Protein AF-A0A9E7ZKK4-F1 (afdb_monomer_lite)

Sequence (68 aa):
MKNVVIAILAALVVFLSARLVSIENQRYAAVMGMCPDKFVPRMQDPVCLAKVETRTSWLWHLFYALQG

Structure (mmCIF, N/CA/C/O backbone):
data_AF-A0A9E7ZKK4-F1
#
_entry.id   AF-A0A9E7ZKK4-F1
#
loop_
_atom_site.group_PDB
_atom_site.id
_atom_site.type_symbol
_atom_site.label_atom_id
_atom_site.label_alt_id
_atom_site.label_comp_id
_atom_site.label_asym_id
_atom_site.label_entity_id
_atom_site.label_seq_id
_atom_site.pdbx_PDB_ins_code
_atom_site.Cartn_x
_atom_site.Cartn_y
_atom_site.Cartn_z
_atom_site.occupancy
_atom_site.B_iso_or_equiv
_atom_site.auth_seq_id
_atom_site.auth_comp_id
_atom_site.auth_asym_id
_atom_site.auth_atom_id
_atom_site.pdbx_PDB_model_num
ATOM 1 N N . MET A 1 1 ? -14.113 6.347 29.820 1.00 71.62 1 MET A N 1
ATOM 2 C CA . MET A 1 1 ? -12.712 6.311 29.329 1.00 71.62 1 MET A CA 1
ATOM 3 C C . MET A 1 1 ? -12.398 5.076 28.481 1.00 71.62 1 MET A C 1
ATOM 5 O O . MET A 1 1 ? -11.887 5.251 27.387 1.00 71.62 1 MET A O 1
ATOM 9 N N . LYS A 1 2 ? -12.761 3.852 28.900 1.00 90.00 2 LYS A N 1
ATOM 10 C CA . LYS A 1 2 ? -12.508 2.606 28.138 1.00 90.00 2 LYS A CA 1
ATOM 11 C C . LYS A 1 2 ? -12.966 2.650 26.667 1.00 90.00 2 LYS A C 1
ATOM 13 O O . LYS A 1 2 ? -12.188 2.323 25.782 1.00 90.00 2 LYS A O 1
ATOM 18 N N . ASN A 1 3 ? -14.183 3.125 26.397 1.00 95.38 3 ASN A N 1
ATOM 19 C CA . ASN A 1 3 ? -14.727 3.170 25.030 1.00 95.38 3 ASN A CA 1
ATOM 20 C C . ASN A 1 3 ? -13.979 4.159 24.121 1.00 95.38 3 ASN A C 1
ATOM 22 O O . ASN A 1 3 ? -13.824 3.901 22.934 1.00 95.38 3 ASN A O 1
ATOM 26 N N . VAL A 1 4 ? -13.470 5.257 24.689 1.00 96.69 4 VAL A N 1
ATOM 27 C CA . VAL A 1 4 ? -12.664 6.245 23.955 1.00 96.69 4 VAL A CA 1
ATOM 28 C C . VAL A 1 4 ? -11.318 5.640 23.566 1.00 96.69 4 VAL A C 1
ATOM 30 O O . VAL A 1 4 ? -10.901 5.761 22.421 1.00 96.69 4 VAL A O 1
ATOM 33 N N . VAL A 1 5 ? -10.671 4.921 24.489 1.00 96.94 5 VAL A N 1
ATOM 34 C CA . VAL A 1 5 ? -9.406 4.222 24.212 1.00 96.94 5 VAL A CA 1
ATOM 35 C C . VAL A 1 5 ? -9.589 3.171 23.116 1.00 96.94 5 VAL A C 1
ATOM 37 O O . VAL A 1 5 ? -8.787 3.111 22.190 1.00 96.94 5 VAL A O 1
ATOM 40 N N . ILE A 1 6 ? -10.670 2.386 23.176 1.00 97.44 6 ILE A N 1
ATOM 41 C CA . ILE A 1 6 ? -10.989 1.393 22.139 1.00 97.44 6 ILE A CA 1
ATOM 42 C C . ILE A 1 6 ? -11.196 2.070 20.779 1.00 97.44 6 ILE A C 1
ATOM 44 O O . ILE A 1 6 ? -10.661 1.594 19.782 1.00 97.44 6 ILE A O 1
ATOM 48 N N . ALA A 1 7 ? -11.919 3.191 20.731 1.00 97.56 7 ALA A N 1
ATOM 49 C CA . ALA A 1 7 ? -12.145 3.925 19.488 1.00 97.56 7 ALA A CA 1
ATOM 50 C C . ALA A 1 7 ? -10.837 4.465 18.883 1.00 97.56 7 ALA A C 1
ATOM 52 O O . ALA A 1 7 ? -10.618 4.330 17.681 1.00 97.56 7 ALA A O 1
ATOM 53 N N . ILE A 1 8 ? -9.945 5.018 19.712 1.00 97.88 8 ILE A N 1
ATOM 54 C CA . ILE A 1 8 ? -8.633 5.509 19.265 1.00 97.88 8 ILE A CA 1
ATOM 55 C C . ILE A 1 8 ? -7.786 4.359 18.716 1.00 97.88 8 ILE A C 1
ATOM 57 O O . ILE A 1 8 ? -7.220 4.475 17.633 1.00 97.88 8 ILE A O 1
ATOM 61 N N . LEU A 1 9 ? -7.726 3.232 19.429 1.00 97.62 9 LEU A N 1
ATOM 62 C CA . LEU A 1 9 ? -6.974 2.061 18.979 1.00 97.62 9 LEU A CA 1
ATOM 63 C C . LEU A 1 9 ? -7.524 1.509 17.661 1.00 97.62 9 LEU A C 1
ATOM 65 O O . LEU A 1 9 ? -6.748 1.221 16.755 1.00 97.62 9 LEU A O 1
ATOM 69 N N . ALA A 1 10 ? -8.847 1.420 17.519 1.00 97.81 10 ALA A N 1
ATOM 70 C CA . ALA A 1 10 ? -9.474 0.988 16.274 1.00 97.81 10 ALA A CA 1
ATOM 71 C C . ALA A 1 10 ? -9.132 1.930 15.107 1.00 97.81 10 ALA A C 1
ATOM 73 O O . ALA A 1 10 ? -8.771 1.463 14.027 1.00 97.81 10 ALA A O 1
ATOM 74 N N . ALA A 1 11 ? -9.170 3.248 15.329 1.00 97.44 11 ALA A N 1
ATOM 75 C CA . ALA A 1 11 ? -8.792 4.232 14.317 1.00 97.44 11 ALA A CA 1
ATOM 76 C C . A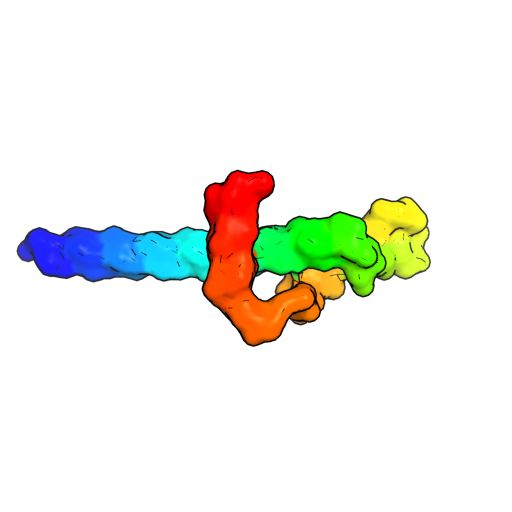LA A 1 11 ? -7.317 4.101 13.903 1.00 97.44 11 ALA A C 1
ATOM 78 O O . ALA A 1 11 ? -7.006 4.161 12.714 1.00 97.44 11 ALA A O 1
ATOM 79 N N . LEU A 1 12 ? -6.415 3.863 14.862 1.00 97.69 12 LEU A N 1
ATOM 80 C CA . LEU A 1 12 ? -4.997 3.628 14.579 1.00 97.69 12 LEU A CA 1
ATOM 81 C C . LEU A 1 12 ? -4.781 2.349 13.770 1.00 97.69 12 LEU A C 1
ATOM 83 O O . LEU A 1 12 ? -4.010 2.372 12.816 1.00 97.69 12 LEU A O 1
ATOM 87 N N . VAL A 1 13 ? -5.477 1.258 14.101 1.00 96.75 13 VAL A N 1
ATOM 88 C CA . VAL A 1 13 ? -5.397 0.005 13.334 1.00 96.75 13 VAL A CA 1
ATOM 89 C C . VAL A 1 13 ? -5.839 0.237 11.892 1.00 96.75 13 VAL A C 1
ATOM 91 O O . VAL A 1 13 ? -5.099 -0.101 10.974 1.00 96.75 13 VAL A O 1
ATOM 94 N N . VAL A 1 14 ? -6.987 0.885 11.679 1.00 95.81 14 VAL A N 1
ATOM 95 C CA . VAL A 1 14 ? -7.483 1.195 10.328 1.00 95.81 14 VAL A CA 1
ATOM 96 C C . VAL A 1 14 ? -6.495 2.078 9.564 1.00 95.81 14 VAL A C 1
ATOM 98 O O . VAL A 1 14 ? -6.190 1.797 8.404 1.00 95.81 14 VAL A O 1
ATOM 101 N N . PHE A 1 15 ? -5.951 3.111 10.211 1.00 96.19 15 PHE A N 1
ATOM 102 C CA . PHE A 1 15 ? -4.954 3.990 9.606 1.00 96.19 15 PHE A CA 1
ATOM 103 C C . PHE A 1 15 ? -3.696 3.219 9.190 1.00 96.19 15 PHE A C 1
ATOM 105 O O . PHE A 1 15 ? -3.258 3.325 8.044 1.00 96.19 15 PHE A O 1
ATOM 112 N N . LEU A 1 16 ? -3.135 2.407 10.087 1.00 96.06 16 LEU A N 1
ATOM 113 C CA . LEU A 1 16 ? -1.935 1.620 9.810 1.00 96.06 16 LEU A CA 1
ATOM 114 C C . LEU A 1 16 ? -2.174 0.597 8.698 1.00 96.06 16 LEU A C 1
ATOM 116 O O . LEU A 1 16 ? -1.360 0.516 7.780 1.00 96.06 16 LEU A O 1
ATOM 120 N N . SER A 1 17 ? -3.302 -0.120 8.713 1.00 94.81 17 SER A N 1
ATOM 121 C CA . SER A 1 17 ? -3.672 -1.052 7.641 1.00 94.81 17 SER A CA 1
ATOM 122 C C . SER A 1 17 ? -3.787 -0.347 6.288 1.00 94.81 17 SER A C 1
ATOM 124 O O . SER A 1 17 ? -3.273 -0.849 5.291 1.00 94.81 17 SER A O 1
ATOM 126 N N . ALA A 1 18 ? -4.394 0.843 6.238 1.00 93.25 18 ALA A N 1
ATOM 127 C CA . ALA A 1 18 ? -4.502 1.618 5.004 1.00 93.25 18 ALA A CA 1
ATOM 128 C C . ALA A 1 18 ? -3.126 2.041 4.460 1.00 93.25 18 ALA A C 1
ATOM 130 O O . ALA A 1 18 ? -2.883 1.960 3.253 1.00 93.25 18 ALA A O 1
ATOM 131 N N . ARG A 1 19 ? -2.202 2.450 5.341 1.00 94.31 19 ARG A N 1
ATOM 132 C CA . ARG A 1 19 ? -0.820 2.774 4.951 1.00 94.31 19 ARG A CA 1
ATOM 133 C C . ARG A 1 19 ? -0.059 1.542 4.463 1.00 94.31 19 ARG A C 1
ATOM 135 O O . ARG A 1 19 ? 0.632 1.647 3.453 1.00 94.31 19 ARG A O 1
ATOM 142 N N . LEU A 1 20 ? -0.228 0.394 5.120 1.00 93.62 20 LEU A N 1
ATOM 143 C CA . LEU A 1 20 ? 0.398 -0.869 4.718 1.00 93.62 20 LEU A CA 1
ATOM 144 C C . LEU A 1 20 ? -0.003 -1.265 3.296 1.00 93.62 20 LEU A C 1
ATOM 146 O O . LEU A 1 20 ? 0.856 -1.574 2.478 1.00 93.62 20 LEU A O 1
ATOM 150 N N . VAL A 1 21 ? -1.297 -1.178 2.982 1.00 93.25 21 VAL A N 1
ATOM 151 C CA . VAL A 1 21 ? -1.812 -1.484 1.642 1.00 93.25 21 VAL A CA 1
ATOM 152 C C . VAL A 1 21 ? -1.215 -0.567 0.582 1.00 93.25 21 VAL A C 1
ATOM 154 O O . VAL A 1 21 ? -0.808 -1.037 -0.478 1.00 93.25 21 VAL A O 1
ATOM 157 N N . SER A 1 22 ? -1.128 0.735 0.860 1.00 91.81 22 SER A N 1
ATOM 158 C CA . SER A 1 22 ? -0.539 1.688 -0.083 1.00 91.81 22 SER A CA 1
ATOM 159 C C . SER A 1 22 ? 0.931 1.372 -0.375 1.00 91.81 22 SER A C 1
ATOM 161 O O . SER A 1 22 ? 1.339 1.426 -1.535 1.00 91.81 22 SER A O 1
ATOM 163 N N . ILE A 1 23 ? 1.703 1.002 0.651 1.00 92.75 23 ILE A N 1
ATOM 164 C CA . ILE A 1 23 ? 3.118 0.637 0.510 1.00 92.75 23 ILE A CA 1
ATOM 165 C C . ILE A 1 23 ? 3.270 -0.692 -0.231 1.00 92.75 23 ILE A C 1
ATOM 167 O O . ILE A 1 23 ? 4.111 -0.792 -1.119 1.00 92.75 23 ILE A O 1
ATOM 171 N N . GLU A 1 24 ? 2.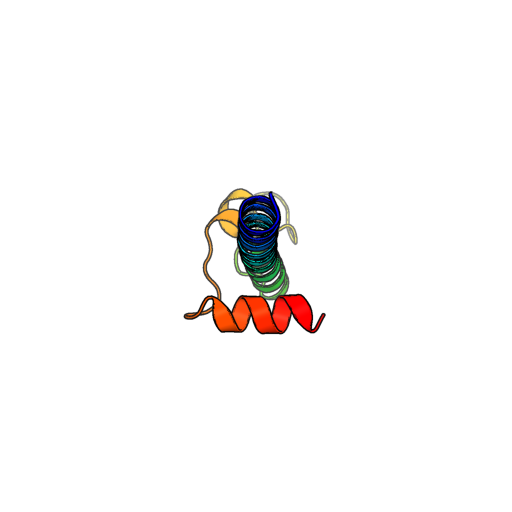454 -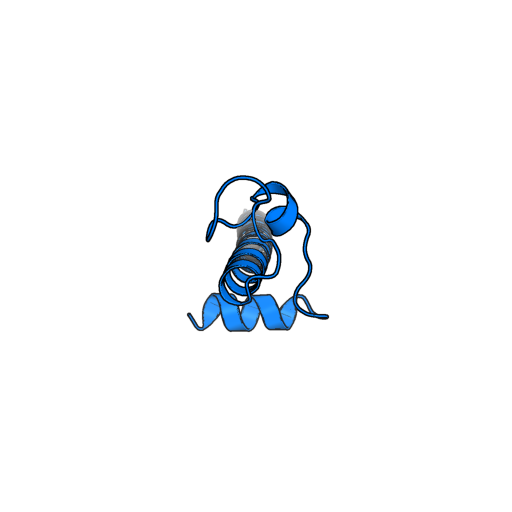1.699 0.080 1.00 93.62 24 GLU A N 1
ATOM 172 C CA . GLU A 1 24 ? 2.543 -2.993 -0.603 1.00 93.62 24 GLU A CA 1
ATOM 173 C C . GLU A 1 24 ? 2.198 -2.878 -2.085 1.00 93.62 24 GLU A C 1
ATOM 175 O O . GLU A 1 24 ? 2.887 -3.439 -2.933 1.00 93.62 24 GLU A O 1
ATOM 180 N N . ASN A 1 25 ? 1.187 -2.081 -2.421 1.00 93.38 25 ASN A N 1
ATOM 181 C CA . ASN A 1 25 ? 0.843 -1.814 -3.808 1.00 93.38 25 ASN A CA 1
ATOM 182 C C . ASN A 1 25 ? 1.992 -1.109 -4.560 1.00 93.38 25 ASN A C 1
ATOM 184 O O . ASN A 1 25 ? 2.305 -1.488 -5.688 1.00 93.38 25 ASN A O 1
ATOM 188 N N . GLN A 1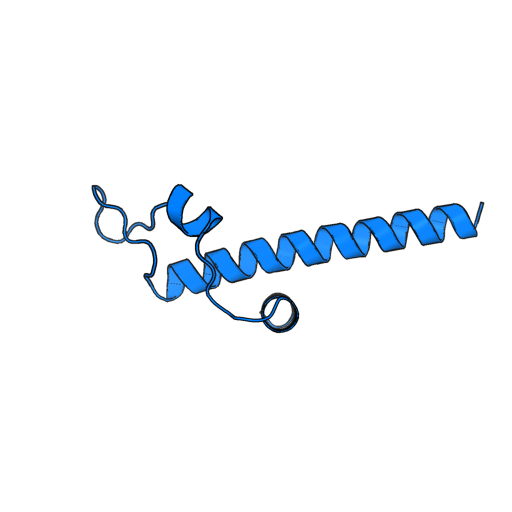 26 ? 2.672 -0.147 -3.923 1.00 93.00 26 GLN A N 1
ATOM 189 C CA . GLN A 1 26 ? 3.877 0.489 -4.474 1.00 93.00 26 GLN A CA 1
ATOM 190 C C . GLN A 1 26 ? 5.024 -0.513 -4.653 1.00 93.00 26 GLN A C 1
ATOM 192 O O . GLN A 1 26 ? 5.649 -0.550 -5.712 1.00 93.00 26 GLN A O 1
ATOM 197 N N . ARG A 1 27 ? 5.290 -1.349 -3.641 1.00 91.50 27 ARG A N 1
ATOM 198 C CA . ARG A 1 27 ? 6.334 -2.381 -3.687 1.00 91.50 27 ARG A CA 1
ATOM 199 C C . ARG A 1 27 ? 6.080 -3.347 -4.837 1.00 91.50 27 ARG A C 1
ATOM 201 O O . ARG A 1 27 ? 6.972 -3.592 -5.644 1.00 91.50 27 ARG A O 1
ATOM 208 N N . TYR A 1 28 ? 4.861 -3.864 -4.931 1.00 92.00 28 TYR A N 1
ATOM 209 C CA . TYR A 1 28 ? 4.483 -4.819 -5.961 1.00 92.00 28 TYR A CA 1
ATOM 210 C C . TYR A 1 28 ? 4.556 -4.197 -7.362 1.00 92.00 28 TYR A C 1
ATOM 212 O O . TYR A 1 28 ? 5.117 -4.811 -8.268 1.00 92.00 28 TYR A O 1
ATOM 220 N N . ALA A 1 29 ? 4.092 -2.954 -7.537 1.00 92.62 29 ALA A N 1
ATOM 221 C CA . ALA A 1 29 ? 4.237 -2.220 -8.796 1.00 92.62 29 ALA A CA 1
ATOM 222 C C . ALA A 1 29 ? 5.704 -2.052 -9.214 1.00 92.62 29 ALA A C 1
ATOM 224 O O . ALA A 1 29 ? 6.038 -2.252 -10.383 1.00 92.62 29 ALA A O 1
ATOM 225 N N . ALA A 1 30 ? 6.577 -1.728 -8.256 1.00 92.00 30 ALA A N 1
ATOM 226 C CA . ALA A 1 30 ? 8.004 -1.567 -8.497 1.00 92.00 30 ALA A CA 1
ATOM 227 C C . ALA A 1 30 ? 8.671 -2.890 -8.905 1.00 92.00 30 ALA A C 1
ATOM 229 O O . ALA A 1 30 ? 9.444 -2.911 -9.860 1.00 92.00 30 ALA A O 1
ATOM 230 N N . VAL A 1 31 ? 8.334 -3.997 -8.232 1.00 91.19 31 VAL A N 1
ATOM 231 C CA . VAL A 1 31 ? 8.830 -5.347 -8.566 1.00 91.19 31 VAL A CA 1
ATOM 232 C C . VAL A 1 31 ? 8.368 -5.781 -9.956 1.00 91.19 31 VAL A C 1
ATOM 234 O O . VAL A 1 31 ? 9.148 -6.347 -10.717 1.00 91.19 31 VAL A O 1
ATOM 237 N N . MET A 1 32 ? 7.119 -5.479 -10.310 1.00 92.25 32 MET A N 1
ATOM 238 C CA . MET A 1 32 ? 6.559 -5.777 -11.630 1.00 92.25 32 MET A CA 1
ATOM 239 C C . MET A 1 32 ? 7.054 -4.826 -12.727 1.00 92.25 32 MET A C 1
ATOM 241 O O . MET A 1 32 ? 6.726 -5.016 -13.897 1.00 92.25 32 MET A O 1
ATOM 245 N N . GLY A 1 33 ? 7.831 -3.800 -12.375 1.00 91.56 33 GLY A N 1
ATOM 246 C CA . GLY A 1 33 ? 8.381 -2.857 -13.334 1.00 91.56 33 GLY A CA 1
ATOM 247 C C . GLY A 1 33 ? 7.342 -1.920 -13.959 1.00 91.56 33 GLY A C 1
ATOM 248 O O . GLY A 1 33 ? 7.584 -1.411 -15.050 1.00 91.56 33 GLY A O 1
ATOM 249 N N . MET A 1 34 ? 6.194 -1.696 -13.311 1.00 91.44 34 MET A N 1
ATOM 250 C CA . MET A 1 34 ? 5.035 -1.018 -13.914 1.00 91.44 34 MET A CA 1
ATOM 251 C C . MET A 1 34 ? 5.237 0.481 -14.171 1.00 91.44 34 MET A C 1
ATOM 253 O O . MET A 1 34 ? 4.551 1.056 -15.013 1.00 91.44 34 MET A O 1
ATOM 257 N 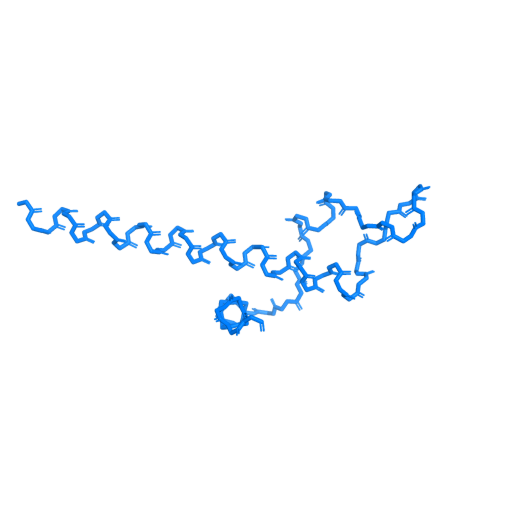N . CYS A 1 35 ? 6.167 1.116 -13.463 1.00 92.50 35 CYS A N 1
ATOM 258 C CA . CYS A 1 35 ? 6.411 2.553 -13.509 1.00 92.50 35 CYS A CA 1
ATOM 259 C C . CYS A 1 35 ? 7.876 2.854 -13.859 1.00 92.50 35 CYS A C 1
ATOM 261 O O . CYS A 1 35 ? 8.583 3.401 -13.019 1.00 92.50 35 CYS A O 1
ATOM 263 N N . PRO A 1 36 ? 8.381 2.498 -15.054 1.00 92.75 36 PRO A N 1
ATOM 264 C CA . PRO A 1 36 ? 9.771 2.772 -15.412 1.00 92.75 36 PRO A CA 1
ATOM 265 C C . PRO A 1 36 ? 10.045 4.283 -15.457 1.00 92.75 36 PRO A C 1
ATOM 267 O O . PRO A 1 36 ? 9.270 5.046 -16.039 1.00 92.75 36 PRO A O 1
ATOM 270 N N . ASP A 1 37 ? 11.159 4.713 -14.864 1.00 92.44 37 ASP A N 1
ATOM 271 C CA . ASP A 1 37 ? 11.605 6.102 -14.949 1.00 92.44 37 ASP A CA 1
ATOM 272 C C . ASP A 1 37 ? 12.072 6.433 -16.377 1.00 92.44 37 ASP A C 1
ATOM 274 O O . ASP A 1 37 ? 12.748 5.639 -17.039 1.00 92.44 37 ASP A O 1
ATOM 278 N N . LYS A 1 38 ? 11.685 7.613 -16.874 1.00 87.94 38 LYS A N 1
ATOM 279 C CA . LYS A 1 38 ? 11.957 8.033 -18.258 1.00 87.94 38 LYS A CA 1
ATOM 280 C C . LYS A 1 38 ? 13.413 8.426 -18.501 1.00 87.94 38 LYS A C 1
ATOM 282 O O . LYS A 1 38 ? 13.858 8.391 -19.645 1.00 87.94 38 LYS A O 1
ATOM 287 N N . PHE A 1 39 ? 14.127 8.842 -17.461 1.00 89.75 39 PHE A N 1
ATOM 288 C CA . PHE A 1 39 ? 15.459 9.434 -17.561 1.00 89.75 39 PHE A CA 1
ATOM 289 C C . PHE A 1 39 ? 16.532 8.548 -16.936 1.00 89.75 39 PHE A C 1
ATOM 291 O O . PHE A 1 39 ? 17.674 8.568 -17.393 1.00 89.75 39 PHE A O 1
ATOM 298 N N . VAL A 1 40 ? 16.177 7.756 -15.921 1.00 88.56 40 VAL A N 1
ATOM 299 C CA . VAL A 1 40 ? 17.109 6.887 -15.205 1.00 88.56 40 VAL A CA 1
ATOM 300 C C . VAL A 1 40 ? 16.767 5.415 -15.454 1.00 88.56 40 VAL A C 1
ATOM 302 O O . VAL A 1 40 ? 15.814 4.881 -14.882 1.00 88.56 40 VAL A O 1
ATOM 305 N N . PRO A 1 41 ? 17.560 4.703 -16.275 1.00 83.69 41 PRO A N 1
ATOM 306 C CA . PRO A 1 41 ? 17.340 3.287 -16.530 1.00 83.69 41 PRO A CA 1
ATOM 307 C C . PRO A 1 41 ? 17.329 2.469 -15.234 1.00 83.69 41 PRO A C 1
ATOM 309 O O . PRO A 1 41 ? 18.190 2.642 -14.373 1.00 83.69 41 PRO A O 1
ATOM 312 N N . ARG A 1 42 ? 16.393 1.517 -15.137 1.00 83.38 42 ARG A N 1
ATOM 313 C CA . ARG A 1 42 ? 16.185 0.617 -13.980 1.00 83.38 42 ARG A CA 1
ATOM 314 C C . ARG A 1 42 ? 15.668 1.288 -12.701 1.00 83.38 42 ARG A C 1
ATOM 316 O O . ARG A 1 42 ? 15.479 0.583 -11.713 1.00 83.38 42 AR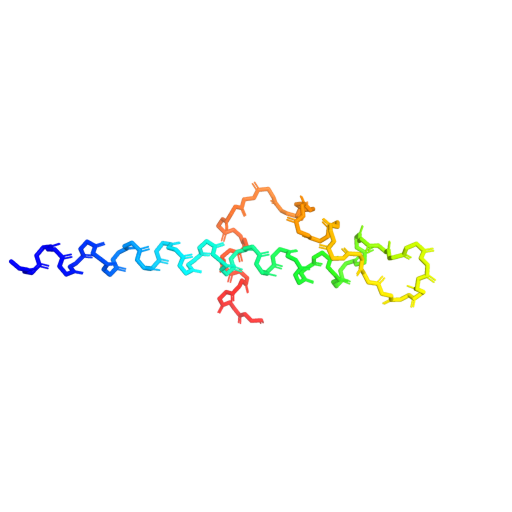G A O 1
ATOM 323 N N . MET A 1 43 ? 15.407 2.595 -12.699 1.00 89.56 43 MET A N 1
ATOM 324 C CA . MET A 1 43 ? 14.631 3.231 -11.632 1.00 89.56 43 MET A CA 1
ATOM 325 C C . MET A 1 43 ? 13.134 3.187 -11.940 1.00 89.56 43 MET A C 1
ATOM 327 O O . MET A 1 43 ? 12.722 3.039 -13.092 1.00 89.56 43 MET A O 1
ATOM 331 N N . GLN A 1 44 ? 12.328 3.291 -10.884 1.00 92.12 44 GLN A N 1
ATOM 332 C CA . GLN A 1 44 ? 10.882 3.444 -10.985 1.00 92.12 44 GLN A CA 1
ATOM 333 C C . GLN A 1 44 ? 10.492 4.887 -10.644 1.00 92.12 44 GLN A C 1
ATOM 335 O O . GLN A 1 44 ? 11.019 5.444 -9.680 1.00 92.12 44 GLN A O 1
ATOM 340 N N . ASP A 1 45 ? 9.558 5.471 -11.395 1.00 93.06 45 ASP A N 1
ATOM 341 C CA . ASP A 1 45 ? 9.034 6.815 -11.146 1.00 93.06 45 ASP A CA 1
ATOM 342 C C . ASP A 1 45 ? 8.178 6.818 -9.859 1.00 93.06 45 ASP A C 1
ATOM 344 O O . ASP A 1 45 ? 7.117 6.178 -9.818 1.00 93.06 45 ASP A O 1
ATOM 348 N N . PRO A 1 46 ? 8.584 7.555 -8.808 1.00 89.44 46 PRO A N 1
ATOM 349 C CA . PRO A 1 46 ? 7.862 7.594 -7.539 1.00 89.44 46 PRO A CA 1
ATOM 350 C C . PRO A 1 46 ? 6.464 8.215 -7.662 1.00 89.44 46 PRO A C 1
ATOM 352 O O . PRO A 1 46 ? 5.560 7.849 -6.908 1.00 89.44 46 PRO A O 1
ATOM 355 N N . VAL A 1 47 ? 6.250 9.132 -8.611 1.00 92.50 47 VAL A N 1
ATOM 356 C CA . VAL A 1 47 ? 4.946 9.773 -8.835 1.00 92.50 47 VAL A CA 1
ATOM 357 C C . VAL A 1 47 ? 3.967 8.783 -9.459 1.00 92.50 47 VAL A C 1
ATOM 359 O O . VAL A 1 47 ? 2.787 8.775 -9.100 1.00 92.50 47 VAL A O 1
ATOM 362 N N . CYS A 1 48 ? 4.455 7.933 -10.363 1.00 92.12 48 CYS A N 1
ATOM 363 C CA . CYS A 1 48 ? 3.678 6.842 -10.939 1.00 92.12 48 CYS A CA 1
ATOM 364 C C . CYS A 1 48 ? 3.360 5.774 -9.883 1.00 92.12 48 CYS A C 1
ATOM 366 O O . CYS A 1 48 ? 2.193 5.418 -9.712 1.00 92.12 48 CYS A O 1
ATOM 368 N N . LEU A 1 49 ? 4.359 5.335 -9.105 1.00 92.69 49 LEU A N 1
ATOM 369 C CA . LEU A 1 49 ? 4.170 4.338 -8.043 1.00 92.69 49 LEU A CA 1
ATOM 370 C C . LEU A 1 49 ? 3.121 4.773 -7.013 1.00 92.69 49 LEU A C 1
ATOM 372 O O . LEU A 1 49 ? 2.336 3.956 -6.542 1.00 92.69 49 LEU A O 1
ATOM 376 N N . ALA A 1 50 ? 3.057 6.066 -6.692 1.00 90.62 50 ALA A N 1
ATOM 377 C CA . ALA A 1 50 ? 2.074 6.598 -5.754 1.00 90.62 50 ALA A CA 1
ATOM 378 C C . ALA A 1 50 ? 0.612 6.489 -6.232 1.00 90.62 50 ALA A C 1
ATOM 380 O O . ALA A 1 50 ? -0.294 6.635 -5.412 1.00 90.62 50 ALA A O 1
ATOM 381 N N . LYS A 1 51 ? 0.375 6.263 -7.531 1.00 90.69 51 LYS A N 1
ATOM 382 C CA . LYS A 1 51 ? -0.958 6.299 -8.158 1.00 90.69 51 LYS A CA 1
ATOM 383 C C . LYS A 1 51 ? -1.362 5.000 -8.848 1.00 90.69 51 LYS A C 1
ATOM 385 O O . LYS A 1 51 ? -2.548 4.797 -9.081 1.00 90.69 51 LYS A O 1
ATOM 390 N N . VAL A 1 52 ? -0.399 4.167 -9.233 1.00 90.19 52 VAL A N 1
ATOM 391 C CA . VAL A 1 52 ? -0.662 2.919 -9.954 1.00 90.19 52 VAL A CA 1
ATOM 392 C C . VAL A 1 52 ? -1.408 1.943 -9.054 1.00 90.19 52 VAL A C 1
ATOM 394 O O . VAL A 1 52 ? -1.031 1.756 -7.904 1.00 90.19 52 VAL A O 1
ATOM 397 N N . GLU A 1 53 ? -2.455 1.303 -9.561 1.00 86.00 53 GLU A N 1
ATOM 398 C CA . GLU A 1 53 ? -3.170 0.242 -8.853 1.00 86.00 53 GLU A CA 1
ATOM 399 C C . GLU A 1 53 ? -2.794 -1.108 -9.458 1.00 86.00 53 GLU A C 1
ATOM 401 O O . GLU A 1 53 ? -2.932 -1.317 -10.661 1.00 86.00 53 GLU A O 1
ATOM 406 N N . THR A 1 54 ? -2.313 -2.036 -8.630 1.00 83.56 54 THR A N 1
ATOM 407 C CA . THR A 1 54 ? -1.866 -3.351 -9.117 1.00 83.56 54 THR A CA 1
ATOM 408 C C . THR A 1 54 ? -2.886 -4.468 -8.921 1.00 83.56 54 THR A C 1
ATOM 410 O O . THR A 1 54 ? -2.825 -5.475 -9.625 1.00 83.56 54 THR A O 1
ATOM 413 N N . ARG A 1 55 ? -3.834 -4.325 -7.979 1.00 79.31 55 ARG A N 1
ATOM 414 C CA . ARG A 1 55 ? -4.867 -5.339 -7.694 1.00 79.31 55 ARG A CA 1
ATOM 415 C C . ARG A 1 55 ? -6.226 -4.715 -7.419 1.00 79.31 55 ARG A C 1
ATOM 417 O O . ARG A 1 55 ? -6.318 -3.643 -6.833 1.00 79.31 55 ARG A O 1
ATOM 424 N N . THR A 1 56 ? -7.262 -5.475 -7.758 1.00 76.88 56 THR A N 1
ATOM 425 C CA . THR A 1 56 ? -8.677 -5.082 -7.712 1.00 76.88 56 THR A CA 1
ATOM 426 C C . THR A 1 56 ? -9.268 -4.936 -6.312 1.00 76.88 56 THR A C 1
ATOM 428 O O . THR A 1 56 ? -10.310 -4.307 -6.170 1.00 76.88 56 THR A O 1
ATOM 431 N N . SER A 1 57 ? -8.657 -5.514 -5.271 1.00 83.31 57 SER A N 1
ATOM 432 C CA . SER A 1 57 ? -9.197 -5.447 -3.907 1.00 83.31 57 SER A CA 1
ATOM 433 C C . SER A 1 57 ? -8.140 -5.092 -2.870 1.00 83.31 57 SER A C 1
ATOM 435 O O . SER A 1 57 ? -7.075 -5.707 -2.794 1.00 83.31 57 SER A O 1
ATOM 437 N N . TRP A 1 58 ? -8.503 -4.138 -2.012 1.00 84.50 58 TRP A N 1
ATOM 438 C CA . TRP A 1 58 ? -7.734 -3.676 -0.856 1.00 84.50 58 TRP A CA 1
ATOM 439 C C . TRP A 1 58 ? -7.389 -4.801 0.132 1.00 84.50 58 TRP A C 1
ATOM 441 O O . TRP A 1 58 ? -6.310 -4.800 0.720 1.00 84.50 58 TRP A O 1
ATOM 451 N N . LEU A 1 59 ? -8.260 -5.808 0.263 1.00 86.25 59 LEU A N 1
ATOM 452 C CA . LEU A 1 59 ? -8.028 -6.951 1.152 1.00 86.25 59 LEU A CA 1
ATOM 453 C C . LEU A 1 59 ? -6.853 -7.816 0.694 1.00 86.25 59 LEU A C 1
ATOM 455 O O . LEU A 1 59 ? -6.097 -8.305 1.529 1.00 86.25 59 LEU A O 1
ATOM 459 N N . TRP A 1 60 ? -6.672 -7.975 -0.621 1.00 85.38 60 TRP A N 1
ATOM 460 C CA . TRP A 1 60 ? -5.529 -8.718 -1.147 1.00 85.38 60 TRP A CA 1
ATOM 461 C C . TRP A 1 60 ? -4.229 -7.994 -0.841 1.00 85.38 60 TRP A C 1
ATOM 463 O O . TRP A 1 60 ? -3.289 -8.620 -0.362 1.00 85.38 60 TRP A O 1
ATOM 473 N N . HIS A 1 61 ? -4.191 -6.677 -1.047 1.00 84.75 61 HIS A N 1
ATOM 474 C CA . HIS A 1 61 ? -3.024 -5.880 -0.676 1.00 84.75 61 HIS A CA 1
ATOM 475 C C . HIS A 1 61 ? -2.703 -6.009 0.811 1.00 84.75 61 HIS A C 1
ATOM 477 O O . HIS A 1 61 ? -1.542 -6.173 1.157 1.00 84.75 61 HIS A O 1
ATOM 483 N N . LEU A 1 62 ? -3.712 -5.999 1.689 1.00 87.50 62 LEU A N 1
ATOM 484 C CA . LEU A 1 62 ? -3.485 -6.118 3.130 1.00 87.50 62 LEU A CA 1
ATOM 485 C C . LEU A 1 62 ? -2.957 -7.505 3.505 1.00 87.50 62 LEU A C 1
ATOM 487 O O . LEU A 1 62 ? -2.046 -7.611 4.320 1.00 87.50 62 LEU A O 1
ATOM 491 N N . PHE A 1 63 ? -3.500 -8.560 2.894 1.00 89.38 63 PHE A N 1
ATOM 492 C CA . PHE A 1 63 ? -3.043 -9.928 3.114 1.00 89.38 63 PHE A CA 1
ATOM 493 C C . PHE A 1 63 ? -1.562 -10.095 2.747 1.00 89.38 63 PHE A C 1
ATOM 495 O O . PHE A 1 63 ? -0.779 -10.553 3.575 1.00 89.38 63 PHE A O 1
ATOM 502 N N . TYR A 1 64 ? -1.159 -9.659 1.549 1.00 86.94 64 TYR A N 1
ATOM 503 C CA . TYR A 1 64 ? 0.242 -9.756 1.123 1.00 86.94 64 TYR A CA 1
ATOM 504 C C . TYR A 1 64 ? 1.162 -8.812 1.904 1.00 86.94 64 TYR A C 1
ATOM 506 O O . TYR A 1 64 ? 2.276 -9.205 2.239 1.00 86.94 64 TYR A O 1
ATOM 514 N N . ALA A 1 65 ? 0.679 -7.625 2.288 1.00 88.00 65 ALA A N 1
ATOM 515 C CA . ALA A 1 65 ? 1.429 -6.700 3.138 1.00 88.00 65 ALA A CA 1
ATOM 516 C C . ALA A 1 65 ? 1.761 -7.299 4.516 1.00 88.00 65 ALA A C 1
ATOM 518 O O . ALA A 1 65 ? 2.787 -6.963 5.101 1.00 88.00 65 ALA A O 1
ATOM 519 N N . LEU A 1 66 ? 0.888 -8.163 5.048 1.00 88.88 66 LEU A N 1
ATOM 520 C CA . LEU A 1 66 ? 1.085 -8.839 6.333 1.00 88.88 66 LEU A CA 1
ATOM 521 C C . LEU A 1 66 ? 1.868 -10.155 6.214 1.00 88.88 66 LEU A C 1
ATOM 523 O O . LEU A 1 66 ? 2.437 -10.599 7.208 1.00 88.88 66 LEU A O 1
ATOM 527 N N . GLN A 1 67 ? 1.884 -10.784 5.035 1.00 86.69 67 GLN A N 1
ATOM 528 C CA . GLN A 1 67 ? 2.588 -12.047 4.808 1.00 86.69 67 GLN A CA 1
ATOM 529 C C . GLN A 1 67 ? 4.109 -11.862 4.649 1.00 86.69 67 GLN A C 1
ATOM 531 O O . GLN A 1 67 ? 4.853 -12.712 5.138 1.00 86.69 67 GLN A O 1
ATOM 536 N N . GLY A 1 68 ? 4.551 -10.748 4.043 1.00 61.28 68 GLY A N 1
ATOM 537 C CA . GLY A 1 68 ? 5.968 -10.430 3.789 1.00 61.28 68 GLY A CA 1
ATOM 538 C C . GLY A 1 68 ? 6.495 -10.982 2.469 1.00 61.28 68 GLY A C 1
ATOM 539 O O . GLY A 1 68 ? 6.638 -12.219 2.379 1.00 61.28 68 GLY A O 1
#

Radius of gyration: 15.66 Å; chains: 1; bounding box: 32×22×48 Å

Organism: NCBI:txid2969620

Foldseek 3Di:
DVVVVVVVVVVVVVVVLVVLLLVLQLVVCLVVVVAADPPDGSDGDPVCSNPDGDDDDSVVSSVVSVVD

Secondary structure (DSSP, 8-state):
-HHHHHHHHHHHHHHHHHHHHHHHHHHHHHHTT-SB-SSSTT-B-HHHHTT----S-HHHHHHHHHH-

pLDDT: mean 90.44, std 6.23, range [61.28, 97.88]